Protein AF-A0A0G4NJX1-F1 (afdb_monomer_lite)

pLDDT: mean 91.48, std 4.73, range [74.56, 97.69]

Foldseek 3Di:
DLLVVVVVPDPDAAEAEEACVVCVVVPVLVVLQVCLVSRHAAYEHPPDDLVNVVVSQVSCVVSNHDYQYDDDPPQDPVRVVSNVVD

Structure (mmCIF, N/CA/C/O backbone):
data_AF-A0A0G4NJX1-F1
#
_entry.id   AF-A0A0G4NJX1-F1
#
loop_
_atom_site.group_PDB
_atom_site.id
_atom_site.type_symbol
_atom_site.label_atom_id
_atom_site.label_alt_id
_atom_site.label_comp_id
_atom_site.label_asym_id
_atom_site.label_entity_id
_atom_site.label_seq_id
_atom_site.pdbx_PDB_ins_code
_atom_site.Cartn_x
_atom_site.Cartn_y
_atom_site.Cartn_z
_atom_site.occupancy
_atom_site.B_iso_or_equiv
_atom_site.auth_seq_id
_atom_site.auth_comp_id
_atom_site.auth_asym_id
_atom_site.auth_atom_id
_atom_site.pdbx_PDB_model_num
ATOM 1 N N . MET A 1 1 ? -11.731 9.244 9.160 1.00 87.38 1 MET A N 1
ATOM 2 C CA . MET A 1 1 ? -12.475 8.539 8.087 1.00 87.38 1 MET A CA 1
ATOM 3 C C . MET A 1 1 ? -12.431 7.021 8.231 1.00 87.38 1 MET A C 1
ATOM 5 O O . MET A 1 1 ? -13.471 6.465 8.553 1.00 87.38 1 MET A O 1
ATOM 9 N N . VAL A 1 2 ? -11.294 6.327 8.032 1.00 95.56 2 VAL A N 1
ATOM 10 C CA . VAL A 1 2 ? -11.259 4.843 8.137 1.00 95.56 2 VAL A CA 1
ATOM 11 C C . VAL A 1 2 ? -11.643 4.372 9.542 1.00 95.56 2 VAL A C 1
ATOM 13 O O . VAL A 1 2 ? -12.546 3.553 9.679 1.00 95.56 2 VAL A O 1
ATOM 16 N N . LYS A 1 3 ? -11.057 4.975 10.582 1.00 95.81 3 LYS A N 1
ATOM 17 C CA . LYS A 1 3 ? -11.406 4.710 11.988 1.00 95.81 3 LYS A CA 1
ATOM 18 C C . LYS A 1 3 ? -12.906 4.875 12.274 1.00 95.81 3 LYS A C 1
ATOM 20 O O . LYS A 1 3 ? -13.503 4.036 12.943 1.00 95.81 3 LYS A O 1
ATOM 25 N N . ASP A 1 4 ? -13.531 5.906 11.706 1.00 97.12 4 ASP A N 1
ATOM 26 C CA . ASP A 1 4 ? -14.971 6.163 11.858 1.00 97.12 4 ASP A CA 1
ATOM 27 C C . ASP A 1 4 ? -15.821 5.146 11.088 1.00 97.12 4 ASP A C 1
ATOM 29 O O . 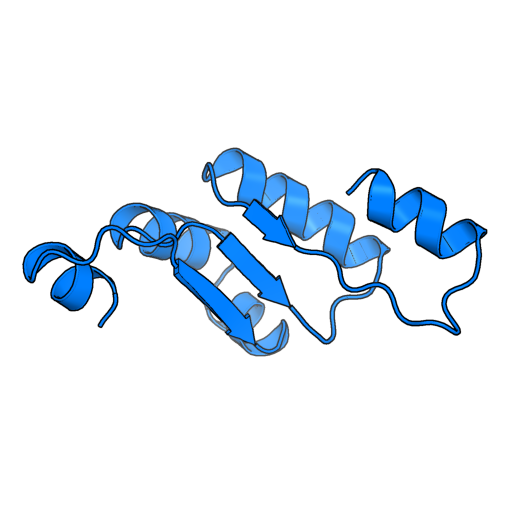ASP A 1 4 ? -16.896 4.753 11.530 1.00 97.12 4 ASP A O 1
ATOM 33 N N . ALA A 1 5 ? -15.356 4.696 9.922 1.00 97.12 5 ALA A N 1
ATOM 34 C CA . ALA A 1 5 ? -16.026 3.640 9.173 1.00 97.12 5 ALA A CA 1
ATOM 35 C C . ALA A 1 5 ? -15.940 2.297 9.919 1.00 97.12 5 ALA A C 1
ATOM 37 O O . ALA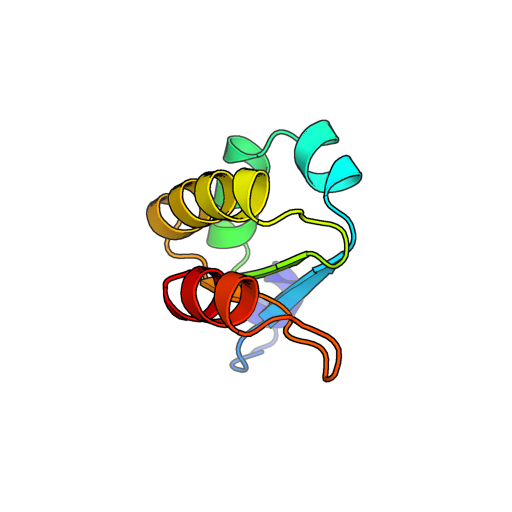 A 1 5 ? -16.935 1.575 10.003 1.00 97.12 5 ALA A O 1
ATOM 38 N N . ARG A 1 6 ? -14.781 1.986 10.518 1.00 96.38 6 ARG A N 1
ATOM 39 C CA . ARG A 1 6 ? -14.586 0.811 11.382 1.00 96.38 6 ARG A CA 1
ATOM 40 C C . ARG A 1 6 ? -15.505 0.853 12.600 1.00 96.38 6 ARG A C 1
ATOM 42 O O . ARG A 1 6 ? -16.184 -0.137 12.859 1.00 96.38 6 ARG A O 1
ATOM 49 N N . SER A 1 7 ? -15.603 1.991 13.295 1.00 96.69 7 SER A N 1
ATOM 50 C CA . SER A 1 7 ? -16.499 2.134 14.455 1.00 96.69 7 SER A CA 1
ATOM 51 C C . SER A 1 7 ? -17.983 2.009 14.089 1.00 96.69 7 SER A C 1
ATOM 53 O O . SER A 1 7 ? -18.777 1.539 14.899 1.00 96.69 7 SER A O 1
ATOM 55 N N . LYS A 1 8 ? -18.352 2.337 12.845 1.00 97.50 8 LYS A N 1
ATOM 56 C CA . LYS A 1 8 ? -19.693 2.119 12.275 1.00 97.50 8 LYS A CA 1
ATOM 57 C C . LYS A 1 8 ? -19.923 0.704 11.720 1.00 97.50 8 LYS A C 1
ATOM 59 O O . LYS A 1 8 ? -20.968 0.450 11.130 1.00 97.50 8 LYS A O 1
ATOM 64 N N . GLY A 1 9 ? -18.980 -0.223 11.907 1.00 97.19 9 GLY A N 1
ATOM 65 C CA . GLY A 1 9 ? -19.148 -1.641 11.572 1.00 97.19 9 GLY A CA 1
ATOM 66 C C . GLY A 1 9 ? -18.594 -2.076 10.214 1.00 97.19 9 GLY A C 1
ATOM 67 O O . GLY A 1 9 ? -18.923 -3.170 9.754 1.00 97.19 9 GLY A O 1
ATOM 68 N N . LEU A 1 10 ? -17.745 -1.274 9.559 1.00 97.69 10 LEU A N 1
ATOM 69 C CA . LEU A 1 10 ? -17.072 -1.696 8.327 1.00 97.69 10 LEU A CA 1
ATOM 70 C C . LEU A 1 10 ? -16.149 -2.897 8.596 1.00 97.69 10 LEU A C 1
ATOM 72 O O . LEU A 1 10 ? -15.121 -2.761 9.259 1.00 97.69 10 LEU A O 1
ATOM 76 N N . LYS A 1 11 ? -16.479 -4.059 8.021 1.00 95.94 11 LYS A N 1
ATOM 77 C CA . LYS A 1 11 ? -15.675 -5.295 8.123 1.00 95.94 11 LYS A CA 1
ATOM 78 C C . LYS A 1 11 ? -14.819 -5.586 6.890 1.00 95.94 11 LYS A C 1
ATOM 80 O O . LYS A 1 11 ? -13.854 -6.334 6.992 1.00 95.94 11 LYS A O 1
ATOM 85 N N . ALA A 1 12 ? -15.157 -5.004 5.739 1.00 97.00 12 ALA A N 1
ATOM 86 C CA . ALA A 1 12 ? -14.416 -5.225 4.499 1.00 97.00 12 ALA A CA 1
ATOM 87 C C . ALA A 1 12 ? -12.958 -4.734 4.621 1.00 97.00 12 ALA A C 1
ATOM 89 O O . ALA A 1 12 ? -12.724 -3.725 5.298 1.00 97.00 12 ALA A O 1
ATOM 90 N N . PRO A 1 13 ? -11.975 -5.399 3.989 1.00 96.25 13 PRO A N 1
ATOM 91 C CA . PRO A 1 13 ? -10.617 -4.875 3.907 1.00 96.25 13 PRO A CA 1
ATOM 92 C C . PRO A 1 13 ? -10.581 -3.498 3.230 1.00 96.25 13 PRO A C 1
ATOM 94 O O . PRO A 1 13 ? -11.305 -3.260 2.266 1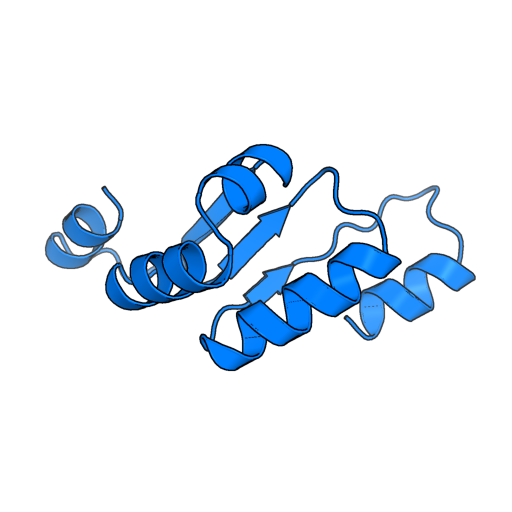.00 96.25 13 PRO A O 1
ATOM 97 N N . VAL A 1 14 ? -9.745 -2.592 3.736 1.00 96.81 14 VAL A N 1
ATOM 98 C CA . VAL A 1 14 ? -9.587 -1.227 3.217 1.00 96.81 14 VAL A CA 1
ATOM 99 C C . VAL A 1 14 ? -8.162 -1.048 2.718 1.00 96.81 14 VAL A C 1
ATOM 101 O O . VAL A 1 14 ? -7.216 -1.165 3.495 1.00 96.81 14 VAL A O 1
ATOM 104 N N . LEU A 1 15 ? -8.020 -0.730 1.434 1.00 96.62 15 LEU A N 1
ATOM 105 C CA . LEU A 1 15 ? -6.750 -0.347 0.824 1.00 96.62 15 LEU A CA 1
ATOM 106 C C . LEU A 1 15 ? -6.778 1.145 0.492 1.00 96.62 15 LEU A C 1
ATOM 108 O O . LEU A 1 15 ? -7.779 1.644 -0.023 1.00 96.62 15 LEU A O 1
ATOM 112 N N . LEU A 1 16 ? -5.684 1.850 0.773 1.00 95.75 16 LEU A N 1
ATOM 113 C CA . LEU A 1 16 ? -5.502 3.235 0.347 1.00 95.75 16 LEU A CA 1
ATOM 114 C C . LEU A 1 16 ? -4.802 3.263 -1.011 1.00 95.75 16 LEU A C 1
ATOM 116 O O . LEU A 1 16 ? -3.747 2.660 -1.184 1.00 95.75 16 LEU A O 1
ATOM 120 N N . MET A 1 17 ? -5.388 3.963 -1.977 1.00 96.12 17 MET A N 1
ATOM 121 C CA . MET A 1 17 ? -4.823 4.109 -3.316 1.00 96.12 17 MET A CA 1
ATOM 122 C C . MET A 1 17 ? -4.34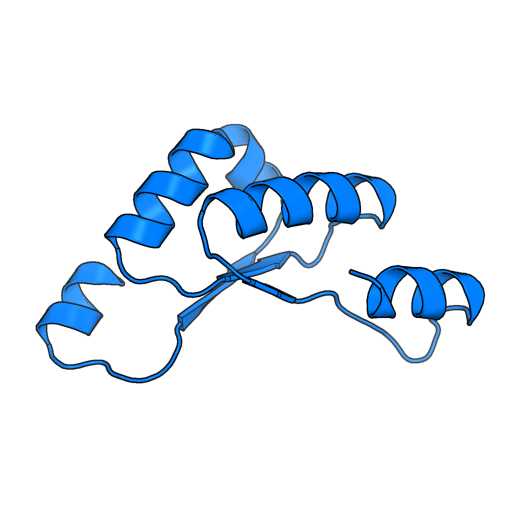6 5.545 -3.531 1.00 96.12 17 MET A C 1
ATOM 124 O O . MET A 1 17 ? -5.081 6.483 -3.223 1.00 96.12 17 MET A O 1
ATOM 128 N N . GLY A 1 18 ? -3.138 5.727 -4.065 1.00 94.12 18 GLY A N 1
ATOM 129 C CA . GLY A 1 18 ? -2.590 7.061 -4.298 1.00 94.12 18 GLY A CA 1
ATOM 130 C C . GLY A 1 18 ? -1.206 7.075 -4.941 1.00 94.12 18 GLY A C 1
ATOM 131 O O . GLY A 1 18 ? -0.743 6.073 -5.481 1.00 94.12 18 GLY A O 1
ATOM 132 N N . TYR A 1 19 ? -0.577 8.246 -4.876 1.00 93.69 19 TYR A N 1
ATOM 133 C CA . TYR A 1 19 ? 0.781 8.511 -5.357 1.00 93.69 19 TYR A CA 1
ATOM 134 C C . TYR A 1 19 ? 1.775 8.463 -4.203 1.00 93.69 19 TYR A C 1
ATOM 136 O O . TYR A 1 19 ? 1.399 8.773 -3.075 1.00 93.69 19 TYR A O 1
ATOM 144 N N . TYR A 1 20 ? 3.038 8.148 -4.474 1.00 92.00 20 TYR A N 1
ATOM 145 C CA . TYR A 1 20 ? 4.053 7.960 -3.441 1.00 92.00 20 TYR A CA 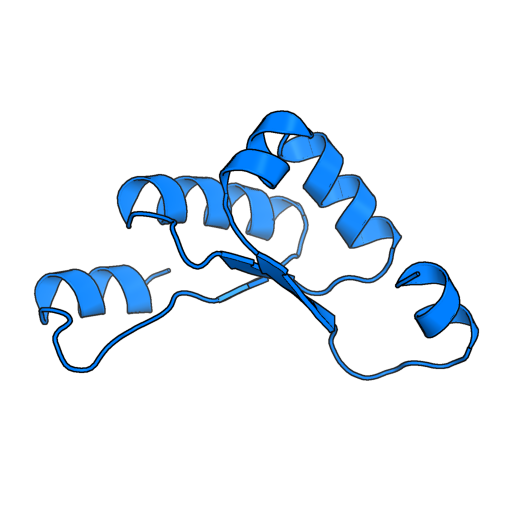1
ATOM 146 C C . TYR A 1 20 ? 4.483 9.260 -2.758 1.00 92.00 20 TYR A C 1
ATOM 148 O O . TYR A 1 20 ? 4.718 9.287 -1.552 1.00 92.00 20 TYR A O 1
ATOM 156 N N . ASN A 1 21 ? 4.530 10.366 -3.501 1.00 92.62 21 ASN A N 1
ATOM 157 C CA . ASN A 1 21 ? 5.031 11.639 -2.981 1.00 92.62 21 ASN A CA 1
ATOM 158 C C . ASN A 1 21 ? 4.285 12.141 -1.715 1.00 92.62 21 ASN A C 1
ATOM 160 O O . ASN A 1 21 ? 4.947 12.526 -0.751 1.00 92.62 21 ASN A O 1
ATOM 164 N N . PRO A 1 22 ? 2.938 12.094 -1.631 1.00 92.50 22 PRO A N 1
ATOM 165 C CA . PRO A 1 22 ? 2.222 12.356 -0.380 1.00 92.50 22 PRO A CA 1
ATOM 166 C C . PRO A 1 22 ? 2.610 11.445 0.793 1.00 92.50 22 PRO A C 1
ATOM 168 O O . PRO A 1 22 ? 2.662 11.922 1.925 1.00 92.50 22 PRO A O 1
ATOM 171 N N . LEU A 1 23 ? 2.892 10.158 0.546 1.00 92.00 23 LEU A N 1
ATOM 172 C CA . LEU A 1 23 ? 3.313 9.217 1.591 1.00 92.00 23 LEU A CA 1
ATOM 173 C C . LEU A 1 23 ? 4.697 9.602 2.129 1.00 92.00 23 LEU A C 1
ATOM 175 O O . LEU A 1 23 ? 4.885 9.681 3.342 1.00 92.00 23 LEU A O 1
ATOM 179 N N . LEU A 1 24 ? 5.631 9.919 1.227 1.00 90.88 24 LEU A N 1
ATOM 180 C CA . LEU A 1 24 ? 6.964 10.413 1.577 1.00 90.88 24 LEU A CA 1
ATOM 181 C C . LEU A 1 24 ? 6.894 11.715 2.378 1.00 90.88 24 LEU A C 1
ATOM 183 O O . LEU A 1 24 ? 7.522 11.831 3.427 1.00 90.88 24 LEU A O 1
ATOM 187 N N . SER A 1 25 ? 6.094 12.680 1.917 1.00 94.56 25 SER A N 1
ATOM 188 C CA . SER A 1 25 ? 5.930 13.968 2.596 1.00 94.56 25 SER A CA 1
ATOM 189 C C . SER A 1 25 ? 5.305 13.833 3.987 1.00 94.56 25 SER A C 1
ATOM 191 O O . SER A 1 25 ? 5.544 14.692 4.835 1.00 94.56 25 SER A O 1
ATOM 193 N N . TYR A 1 26 ? 4.493 12.800 4.224 1.00 94.31 26 TYR A N 1
ATOM 194 C CA . TYR A 1 26 ? 3.926 12.504 5.542 1.00 94.31 26 TYR A CA 1
ATOM 195 C C . TYR A 1 26 ? 4.949 11.853 6.489 1.00 94.31 26 TYR A C 1
ATOM 197 O O . TYR A 1 26 ? 4.852 11.992 7.710 1.00 94.31 26 TYR A O 1
ATOM 205 N N . GLY A 1 27 ? 5.938 11.163 5.919 1.00 92.56 27 GLY A N 1
ATOM 206 C CA . GLY A 1 27 ? 6.867 10.288 6.619 1.00 92.56 27 GLY A CA 1
ATOM 207 C C . GLY A 1 27 ? 6.332 8.859 6.662 1.00 92.56 27 GLY A C 1
ATOM 208 O O . GLY A 1 27 ? 5.289 8.591 7.258 1.00 92.56 27 GLY A O 1
ATOM 209 N N . GLU A 1 28 ? 7.065 7.932 6.047 1.00 89.69 28 GLU A N 1
ATOM 210 C CA . GLU A 1 28 ? 6.604 6.559 5.813 1.00 89.69 28 GLU A CA 1
ATOM 211 C C . GLU A 1 28 ? 6.305 5.797 7.109 1.00 89.69 28 GLU A C 1
ATOM 213 O O . GLU A 1 28 ? 5.243 5.196 7.240 1.00 89.69 28 GLU A O 1
ATOM 218 N N . GLU A 1 29 ? 7.198 5.848 8.101 1.00 90.25 29 GLU A N 1
ATOM 219 C CA . GLU A 1 29 ? 6.990 5.138 9.372 1.00 90.25 29 GLU A CA 1
ATOM 220 C C . GLU A 1 29 ? 5.763 5.658 10.123 1.00 90.25 29 GLU A C 1
ATOM 222 O O . GLU A 1 29 ? 4.946 4.880 10.617 1.00 90.25 29 GLU A O 1
ATOM 227 N N . ARG A 1 30 ? 5.604 6.986 10.164 1.00 93.75 30 ARG A N 1
ATOM 228 C CA . ARG A 1 30 ? 4.453 7.629 10.797 1.00 93.75 30 ARG A CA 1
ATOM 229 C C . ARG A 1 30 ? 3.161 7.238 10.086 1.00 93.75 30 ARG A C 1
ATOM 231 O O . ARG A 1 30 ? 2.203 6.846 10.742 1.00 93.75 30 ARG A O 1
ATOM 238 N N . LEU A 1 31 ? 3.160 7.302 8.754 1.00 93.62 31 LEU A N 1
ATOM 239 C CA . LEU A 1 31 ? 2.017 6.916 7.936 1.00 93.62 31 LEU A CA 1
ATOM 240 C C . LEU A 1 31 ? 1.589 5.476 8.227 1.00 93.62 31 LEU A C 1
ATOM 242 O O . LEU A 1 31 ? 0.400 5.219 8.395 1.00 93.62 31 LEU A O 1
ATOM 246 N N . LEU A 1 32 ? 2.539 4.541 8.266 1.00 92.38 32 LEU A N 1
ATOM 247 C CA . LEU A 1 32 ? 2.246 3.124 8.467 1.00 92.38 32 LEU A CA 1
ATOM 248 C C . LEU A 1 32 ? 1.658 2.854 9.852 1.00 92.38 32 LEU A C 1
ATOM 250 O O . LEU A 1 32 ? 0.670 2.128 9.940 1.00 92.38 32 LEU A O 1
ATOM 254 N N . ASN A 1 33 ? 2.198 3.482 10.899 1.00 93.31 33 ASN A N 1
ATOM 255 C CA . ASN A 1 33 ? 1.645 3.378 12.251 1.00 93.31 33 ASN A CA 1
ATOM 256 C C . ASN A 1 33 ? 0.215 3.933 12.309 1.00 93.31 33 ASN A C 1
ATOM 258 O O . ASN A 1 33 ? -0.705 3.229 12.724 1.00 93.31 33 ASN A O 1
ATOM 262 N N . ASP A 1 34 ? 0.001 5.147 11.795 1.00 95.12 34 ASP A N 1
ATOM 263 C CA . ASP A 1 34 ? -1.318 5.788 11.795 1.00 95.12 34 ASP A CA 1
ATOM 264 C C . ASP A 1 34 ? -2.340 4.984 10.960 1.00 95.12 34 ASP A C 1
ATOM 266 O O . ASP A 1 34 ? -3.516 4.860 11.322 1.00 95.12 34 ASP A O 1
ATOM 270 N N . CYS A 1 35 ? -1.902 4.389 9.845 1.00 95.19 35 CYS A N 1
ATOM 271 C CA . CYS A 1 35 ? -2.736 3.533 9.004 1.00 95.19 35 CYS A CA 1
ATOM 272 C C . CYS A 1 35 ? -3.115 2.230 9.714 1.00 95.19 35 CYS A C 1
ATOM 274 O O . CYS A 1 35 ? -4.303 1.887 9.729 1.00 95.19 35 CYS A O 1
ATOM 276 N N . ALA A 1 36 ? -2.149 1.539 10.325 1.00 93.56 36 ALA A N 1
ATOM 277 C CA . ALA A 1 36 ? -2.393 0.318 11.088 1.00 93.56 36 ALA A CA 1
ATOM 278 C C . ALA A 1 36 ? -3.380 0.578 12.241 1.00 93.56 36 ALA A C 1
ATOM 280 O O . ALA A 1 36 ? -4.407 -0.099 12.335 1.00 93.56 36 ALA A O 1
ATOM 281 N N . ASP A 1 37 ? -3.160 1.640 13.019 1.00 95.00 37 ASP A N 1
ATOM 282 C CA . ASP A 1 37 ? -4.030 2.048 14.130 1.00 95.00 37 ASP A CA 1
ATOM 283 C C . ASP A 1 37 ? -5.448 2.428 13.677 1.00 95.00 37 ASP A C 1
ATOM 285 O O . ASP A 1 37 ? -6.429 2.265 14.409 1.00 95.00 37 ASP A O 1
ATOM 289 N N . SER A 1 38 ? -5.589 2.941 12.452 1.00 95.38 38 SER A N 1
ATOM 290 C CA . SER A 1 38 ? -6.893 3.285 11.879 1.00 95.38 38 SER A CA 1
ATOM 291 C C . SER A 1 38 ? -7.667 2.086 11.311 1.00 95.38 38 SER A C 1
ATOM 293 O O . SER A 1 38 ? -8.858 2.223 11.010 1.00 95.38 38 SER A O 1
ATOM 295 N N . GLY A 1 39 ? -7.027 0.919 11.177 1.00 95.19 39 GLY A N 1
ATOM 296 C CA . GLY A 1 39 ? -7.613 -0.294 10.602 1.00 95.19 39 GLY A CA 1
ATOM 297 C C . GLY A 1 39 ? -7.551 -0.365 9.072 1.00 95.19 39 GLY A C 1
ATOM 298 O O . GLY A 1 39 ? -8.420 -0.999 8.459 1.00 95.19 39 GLY A O 1
ATOM 299 N N . VAL A 1 40 ? -6.572 0.303 8.454 1.00 97.19 40 VAL A N 1
ATOM 300 C CA . VAL A 1 40 ? -6.198 0.111 7.041 1.00 97.19 40 VAL A CA 1
ATOM 301 C C . VAL A 1 40 ? -5.504 -1.243 6.887 1.00 97.19 40 VAL A C 1
ATOM 303 O O . VAL A 1 40 ? -4.841 -1.717 7.802 1.00 97.19 40 VAL A O 1
ATOM 306 N N . ASN A 1 41 ? -5.672 -1.885 5.732 1.00 96.69 41 ASN A N 1
ATOM 307 C CA . ASN A 1 41 ? -5.081 -3.191 5.438 1.00 96.69 41 ASN A CA 1
ATOM 308 C C . ASN A 1 41 ? -3.911 -3.116 4.457 1.00 96.69 41 ASN A C 1
ATOM 310 O O . ASN A 1 41 ? -3.173 -4.089 4.329 1.00 96.69 41 ASN A O 1
ATOM 314 N N . GLY A 1 42 ? -3.733 -1.999 3.754 1.00 96.06 42 GLY A N 1
ATOM 315 C CA . GLY A 1 42 ? -2.652 -1.871 2.791 1.00 96.06 42 GLY A CA 1
ATOM 316 C C . GLY A 1 42 ? -2.796 -0.720 1.810 1.00 96.06 42 GLY A C 1
ATOM 317 O O . GLY A 1 42 ? -3.650 0.156 1.973 1.00 96.06 42 GLY A O 1
ATOM 318 N N . PHE A 1 43 ? -1.962 -0.761 0.773 1.00 96.00 43 PHE A N 1
ATOM 319 C CA . PHE A 1 43 ? -1.796 0.314 -0.195 1.00 96.00 43 PHE A CA 1
ATOM 320 C C . PHE A 1 43 ? -1.726 -0.183 -1.638 1.00 96.00 43 PHE A C 1
ATOM 322 O O . PHE A 1 43 ? -1.176 -1.248 -1.922 1.00 96.00 43 PHE A O 1
ATOM 329 N N . ILE A 1 44 ? -2.215 0.659 -2.546 1.00 95.38 44 ILE A N 1
ATOM 330 C CA . ILE A 1 44 ? -1.939 0.620 -3.982 1.00 95.38 44 ILE A CA 1
ATOM 331 C C . ILE A 1 44 ? -1.253 1.944 -4.329 1.00 95.38 44 ILE A C 1
ATOM 333 O O . ILE A 1 44 ? -1.882 3.001 -4.262 1.00 95.38 44 ILE A O 1
ATOM 337 N N . VAL A 1 45 ? 0.028 1.897 -4.695 1.00 93.88 45 VAL A N 1
ATOM 338 C CA . VAL A 1 45 ? 0.792 3.095 -5.077 1.00 93.88 45 VAL A CA 1
ATOM 339 C C . VAL A 1 45 ? 1.078 3.039 -6.571 1.00 93.88 45 VAL A C 1
ATOM 341 O O . VAL A 1 45 ? 1.747 2.123 -7.044 1.00 93.88 45 VAL A O 1
ATOM 344 N N . VAL A 1 46 ? 0.498 3.970 -7.330 1.00 91.44 46 VAL A N 1
ATOM 345 C CA . VAL A 1 46 ? 0.402 3.849 -8.799 1.00 91.44 46 VAL A CA 1
ATOM 346 C C . VAL A 1 46 ? 1.672 4.255 -9.543 1.00 91.44 46 VAL A C 1
ATOM 348 O O . VAL A 1 46 ? 1.873 3.851 -10.684 1.00 91.44 46 VAL A O 1
ATOM 351 N N . ASP A 1 47 ? 2.515 5.061 -8.908 1.00 90.25 47 ASP A N 1
ATOM 352 C CA . ASP A 1 47 ? 3.711 5.683 -9.474 1.00 90.25 47 ASP A CA 1
ATOM 353 C C . ASP A 1 47 ? 5.015 5.094 -8.916 1.00 90.25 47 ASP A C 1
ATOM 355 O O . ASP A 1 47 ? 6.087 5.622 -9.199 1.00 90.25 47 ASP A O 1
ATOM 359 N N . LEU A 1 48 ? 4.943 3.994 -8.158 1.00 86.81 48 LEU A N 1
ATOM 360 C CA . LEU A 1 48 ? 6.105 3.420 -7.486 1.00 86.81 48 LEU A CA 1
ATOM 361 C C . LEU A 1 48 ? 6.956 2.560 -8.447 1.00 86.81 48 LEU A C 1
ATOM 363 O O . LEU A 1 48 ? 6.474 1.531 -8.946 1.00 86.81 48 LEU A O 1
ATOM 367 N N . PRO A 1 49 ? 8.223 2.924 -8.722 1.00 82.12 49 PRO A N 1
ATOM 368 C CA . PRO A 1 49 ? 9.121 2.066 -9.485 1.00 82.12 49 PRO A CA 1
ATOM 369 C C . PRO A 1 49 ? 9.497 0.802 -8.682 1.00 82.12 49 PRO A C 1
ATOM 371 O O . PRO A 1 49 ? 9.377 0.790 -7.455 1.00 82.12 49 PRO A O 1
ATOM 374 N N . PRO A 1 50 ? 9.940 -0.289 -9.341 1.00 77.81 50 PRO A N 1
ATOM 375 C CA . PRO A 1 50 ? 10.198 -1.572 -8.682 1.00 77.81 50 PRO A CA 1
ATOM 376 C C . PRO A 1 50 ? 11.180 -1.488 -7.508 1.00 77.81 50 PRO A C 1
ATOM 378 O O . PRO A 1 50 ? 10.980 -2.151 -6.493 1.00 77.81 50 PRO A O 1
ATOM 381 N N . GLU A 1 51 ? 12.222 -0.670 -7.626 1.00 79.44 51 GLU A N 1
ATOM 382 C CA . GLU A 1 51 ? 13.268 -0.501 -6.619 1.00 79.44 51 GLU A CA 1
ATOM 383 C C . GLU A 1 51 ? 12.707 0.119 -5.330 1.00 79.44 51 GLU A C 1
ATOM 385 O O . GLU A 1 51 ? 12.935 -0.394 -4.231 1.00 79.44 51 GLU A O 1
ATOM 390 N N . GLU A 1 52 ? 11.909 1.179 -5.467 1.00 83.75 52 GLU A N 1
ATOM 391 C CA . GLU A 1 52 ? 11.222 1.836 -4.350 1.00 83.75 52 GLU A CA 1
ATOM 392 C C . GLU A 1 52 ? 10.118 0.942 -3.777 1.00 83.75 52 GLU A C 1
ATOM 394 O O . GLU A 1 52 ? 9.945 0.869 -2.560 1.00 83.75 52 GLU A O 1
ATOM 399 N N . ALA A 1 53 ? 9.447 0.163 -4.628 1.00 87.12 53 ALA A N 1
ATOM 400 C CA . ALA A 1 53 ? 8.437 -0.804 -4.219 1.00 87.12 53 ALA A CA 1
ATOM 401 C C . ALA A 1 53 ? 8.985 -1.910 -3.313 1.00 87.12 53 ALA A C 1
ATOM 403 O O . ALA A 1 53 ? 8.315 -2.298 -2.354 1.00 87.12 53 ALA A O 1
ATOM 404 N N . VAL A 1 54 ? 10.218 -2.378 -3.540 1.00 87.50 54 VAL A N 1
ATOM 405 C CA . VAL A 1 54 ? 10.886 -3.316 -2.621 1.00 87.50 54 VAL A CA 1
ATOM 406 C C . VAL A 1 54 ? 11.066 -2.689 -1.236 1.00 87.50 54 VAL A C 1
ATOM 408 O O . VAL A 1 54 ? 10.819 -3.352 -0.224 1.00 87.50 54 VAL A O 1
ATOM 411 N N . SER A 1 55 ? 11.512 -1.430 -1.173 1.00 88.81 55 SER A N 1
ATOM 412 C CA . SER A 1 55 ? 11.725 -0.724 0.096 1.00 88.81 55 SER A CA 1
ATOM 413 C C . SER A 1 55 ? 10.405 -0.503 0.831 1.00 88.81 55 SER A C 1
ATOM 415 O O . SER A 1 55 ? 10.246 -0.927 1.980 1.00 88.81 55 SER A O 1
ATOM 417 N N . PHE A 1 56 ? 9.420 0.059 0.133 1.00 90.06 56 PHE A N 1
ATO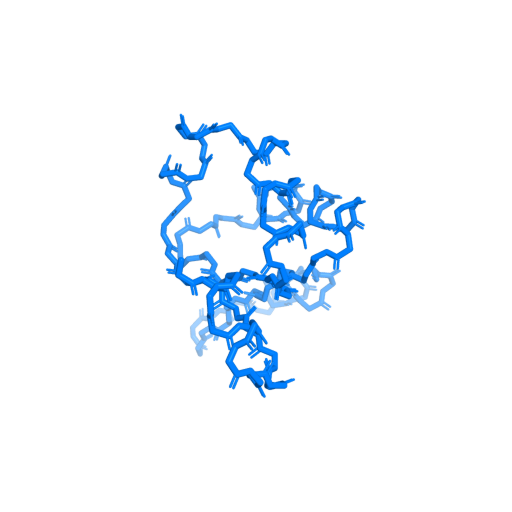M 418 C CA . PHE A 1 56 ? 8.111 0.363 0.691 1.00 90.06 56 PHE A CA 1
ATOM 419 C C . PHE A 1 56 ? 7.379 -0.898 1.165 1.00 90.06 56 PHE A C 1
ATOM 421 O O . PHE A 1 56 ? 6.803 -0.913 2.254 1.00 90.06 56 PHE A O 1
ATOM 428 N N . ARG A 1 57 ? 7.473 -2.012 0.422 1.00 90.69 57 ARG A N 1
ATOM 429 C CA . ARG A 1 57 ? 6.914 -3.299 0.859 1.00 90.69 57 ARG A CA 1
ATOM 430 C C . ARG A 1 57 ? 7.518 -3.766 2.182 1.00 90.69 57 ARG A C 1
ATOM 432 O O . ARG A 1 57 ? 6.791 -4.241 3.051 1.00 90.69 57 ARG A O 1
ATOM 439 N N . LYS A 1 58 ? 8.839 -3.649 2.363 1.00 90.31 58 LYS A N 1
ATOM 440 C CA . LYS A 1 58 ? 9.486 -4.038 3.628 1.00 90.31 58 LYS A CA 1
ATOM 441 C C . LYS A 1 58 ? 8.943 -3.227 4.800 1.00 90.31 58 LYS A C 1
ATOM 443 O O . LYS A 1 58 ? 8.745 -3.792 5.873 1.00 90.31 58 LYS A O 1
ATOM 448 N N . LEU A 1 59 ? 8.688 -1.937 4.596 1.00 89.50 59 LEU A N 1
ATOM 449 C CA . LEU A 1 59 ? 8.071 -1.083 5.607 1.00 89.50 59 LEU A CA 1
ATOM 450 C C . LEU A 1 59 ? 6.619 -1.502 5.879 1.00 89.50 59 LEU A C 1
ATOM 452 O O . LEU A 1 59 ? 6.262 -1.714 7.036 1.00 89.50 59 LEU A O 1
ATOM 456 N N . CYS A 1 60 ? 5.818 -1.738 4.836 1.00 92.38 60 CYS A N 1
ATOM 457 C CA . CYS A 1 60 ? 4.449 -2.245 4.973 1.00 92.38 60 CYS A CA 1
ATOM 458 C C . CYS A 1 60 ? 4.397 -3.552 5.782 1.00 92.38 60 CYS A C 1
ATOM 460 O O . CYS A 1 60 ? 3.619 -3.657 6.729 1.00 92.38 60 CYS A O 1
ATOM 462 N N . ASN A 1 61 ? 5.292 -4.504 5.495 1.00 90.56 61 ASN A N 1
ATOM 463 C CA . ASN A 1 61 ? 5.378 -5.775 6.218 1.00 90.56 61 ASN A CA 1
ATOM 464 C C . ASN A 1 61 ? 5.678 -5.585 7.715 1.00 90.56 61 ASN A C 1
ATOM 466 O O . ASN A 1 61 ? 5.125 -6.315 8.536 1.00 90.56 61 ASN A O 1
ATOM 470 N N . LYS A 1 62 ? 6.516 -4.603 8.090 1.00 88.69 62 LYS A N 1
ATOM 471 C CA . LYS A 1 62 ? 6.766 -4.273 9.508 1.00 88.69 62 LYS A CA 1
ATOM 472 C C . LYS A 1 62 ? 5.495 -3.790 10.212 1.00 88.69 62 LYS A C 1
ATOM 474 O O . LYS A 1 62 ? 5.286 -4.130 11.370 1.00 88.69 62 LYS A O 1
ATOM 479 N N . GLY A 1 63 ? 4.654 -3.036 9.505 1.00 85.62 63 GLY A N 1
ATOM 480 C CA . GLY A 1 63 ? 3.370 -2.532 9.997 1.00 85.62 63 GLY A CA 1
ATOM 481 C C . GLY A 1 63 ? 2.191 -3.499 9.837 1.00 85.62 63 GLY A C 1
ATOM 482 O O . GLY A 1 63 ? 1.062 -3.089 10.077 1.00 85.62 63 GLY A O 1
ATOM 483 N N . GLN A 1 64 ? 2.416 -4.750 9.409 1.00 91.44 64 GLN A N 1
ATOM 484 C CA . GLN A 1 64 ? 1.357 -5.720 9.068 1.00 91.44 64 GLN A CA 1
ATOM 485 C C . GLN A 1 64 ? 0.367 -5.210 7.999 1.00 91.44 64 GLN A C 1
ATOM 487 O O . GLN A 1 64 ? -0.802 -5.595 7.967 1.00 91.44 64 GLN A O 1
ATOM 492 N N . LEU A 1 65 ? 0.848 -4.351 7.101 1.00 95.38 65 LEU A N 1
ATOM 493 C CA . LEU A 1 65 ? 0.100 -3.776 5.988 1.00 95.38 65 LEU A CA 1
ATOM 494 C C . LEU A 1 65 ? 0.515 -4.455 4.680 1.00 95.38 65 LEU A C 1
ATOM 496 O O . LEU A 1 65 ? 1.668 -4.841 4.493 1.00 95.38 65 LEU A O 1
ATOM 500 N N . SER A 1 66 ? -0.429 -4.598 3.756 1.00 94.62 66 SER A N 1
ATOM 501 C CA . SER A 1 66 ? -0.181 -5.164 2.431 1.00 94.62 66 SER A CA 1
ATOM 502 C C . SER A 1 66 ? 0.210 -4.074 1.433 1.00 94.62 66 SER A C 1
ATOM 504 O O . SER A 1 66 ? -0.364 -2.988 1.428 1.00 94.62 66 SER A O 1
ATOM 506 N N . TYR A 1 67 ? 1.159 -4.364 0.550 1.00 94.06 67 TYR A N 1
ATOM 507 C CA . TYR A 1 67 ? 1.412 -3.556 -0.638 1.00 94.06 67 TYR A CA 1
ATOM 508 C C . TYR A 1 67 ? 0.979 -4.354 -1.866 1.00 94.06 67 TYR A C 1
ATOM 510 O O . TYR A 1 67 ? 1.399 -5.499 -2.028 1.00 94.06 67 TYR A O 1
ATOM 518 N N . VAL A 1 68 ? 0.127 -3.765 -2.705 1.00 93.12 68 VAL A N 1
ATOM 519 C CA . VAL A 1 68 ? -0.409 -4.416 -3.904 1.00 93.12 68 VAL A CA 1
ATOM 520 C C . VAL A 1 68 ? 0.289 -3.841 -5.142 1.00 93.12 68 VAL A C 1
ATOM 522 O O . VAL A 1 68 ? -0.030 -2.720 -5.550 1.00 93.12 68 VAL A O 1
ATOM 525 N N . PRO A 1 69 ? 1.240 -4.576 -5.752 1.00 89.31 69 PRO A N 1
ATOM 526 C CA . PRO A 1 69 ? 1.909 -4.133 -6.968 1.00 89.31 69 PRO A CA 1
ATOM 527 C C . PRO A 1 69 ? 0.965 -4.170 -8.177 1.00 89.31 69 PRO A C 1
ATOM 529 O O . PRO A 1 69 ? 0.105 -5.043 -8.295 1.00 89.31 69 PRO A O 1
ATOM 532 N N . LEU A 1 70 ? 1.159 -3.238 -9.114 1.00 87.94 70 LEU A N 1
ATOM 533 C CA . LEU A 1 70 ? 0.407 -3.177 -10.368 1.00 87.94 70 LEU A CA 1
ATOM 534 C C . LEU A 1 70 ? 1.192 -3.823 -11.511 1.00 87.94 70 LEU A C 1
ATOM 536 O O . LEU A 1 70 ? 2.363 -3.515 -11.727 1.00 87.94 70 LEU A O 1
ATOM 540 N N . ILE A 1 71 ? 0.521 -4.684 -12.275 1.00 88.06 71 ILE A N 1
ATOM 541 C CA . ILE A 1 71 ? 1.056 -5.315 -13.486 1.00 88.06 71 ILE A CA 1
ATOM 542 C C . ILE A 1 71 ? 0.165 -4.907 -14.663 1.00 88.06 71 ILE A C 1
ATOM 544 O O . ILE A 1 71 ? -1.051 -5.076 -14.620 1.00 88.06 71 ILE A O 1
ATOM 548 N N . ALA A 1 72 ? 0.778 -4.371 -15.718 1.00 87.88 72 ALA A N 1
ATOM 549 C CA . ALA A 1 72 ? 0.111 -4.001 -16.968 1.00 87.88 72 ALA A CA 1
ATOM 550 C C . ALA A 1 72 ? 0.423 -5.008 -18.095 1.00 87.88 72 ALA A C 1
ATOM 552 O O . ALA A 1 72 ? 1.485 -5.630 -18.048 1.00 87.88 72 ALA A O 1
ATOM 553 N N . PRO A 1 73 ? -0.403 -5.121 -19.154 1.00 89.31 73 PRO A N 1
ATOM 554 C CA . PRO A 1 73 ? -0.150 -6.041 -20.274 1.00 89.31 73 PRO A CA 1
ATOM 555 C C . PRO A 1 73 ? 1.196 -5.839 -20.988 1.00 89.31 73 PRO A C 1
ATOM 557 O O . PRO A 1 73 ? 1.772 -6.792 -21.495 1.00 89.31 73 PRO A O 1
ATOM 560 N N . ALA A 1 74 ? 1.716 -4.608 -21.005 1.00 91.25 74 ALA A N 1
ATOM 561 C CA . ALA A 1 74 ? 3.020 -4.269 -21.585 1.00 91.25 74 ALA A CA 1
ATOM 562 C C . ALA A 1 74 ? 4.201 -4.455 -20.605 1.00 91.25 74 ALA A C 1
ATOM 564 O O . ALA A 1 74 ? 5.325 -4.044 -20.895 1.00 91.25 74 ALA A O 1
ATOM 565 N N . THR A 1 75 ? 3.962 -5.023 -19.418 1.00 85.94 75 THR A N 1
ATOM 566 C CA . THR A 1 75 ? 5.007 -5.262 -18.413 1.00 85.94 75 THR A CA 1
ATOM 567 C C . THR A 1 75 ? 5.888 -6.410 -18.876 1.00 85.94 75 THR A C 1
ATOM 569 O O . THR A 1 75 ? 5.392 -7.506 -19.112 1.00 85.94 75 THR A O 1
ATOM 572 N N . SER A 1 76 ? 7.196 -6.175 -18.986 1.00 89.75 76 SER A N 1
ATOM 573 C CA . SER A 1 76 ? 8.134 -7.226 -19.386 1.00 89.75 76 SER A CA 1
ATOM 574 C C . SER A 1 76 ? 8.153 -8.381 -18.382 1.00 89.75 76 SER A C 1
ATOM 576 O O . SER A 1 76 ? 8.013 -8.167 -17.176 1.00 89.75 76 SER A O 1
ATOM 578 N N . ASP A 1 77 ? 8.422 -9.598 -18.856 1.00 92.00 77 ASP A N 1
ATOM 579 C CA . ASP A 1 77 ? 8.526 -10.794 -18.007 1.00 92.00 77 ASP A CA 1
ATOM 580 C C . ASP A 1 77 ? 9.528 -10.620 -16.857 1.00 92.00 77 ASP A C 1
ATOM 582 O O . ASP A 1 77 ? 9.303 -11.093 -15.743 1.00 92.00 77 ASP A O 1
ATOM 586 N N . ALA A 1 78 ? 10.635 -9.911 -17.105 1.00 88.31 78 ALA A N 1
ATOM 587 C CA . ALA A 1 78 ? 11.629 -9.603 -16.080 1.00 88.31 78 ALA A CA 1
ATOM 588 C C . ALA A 1 78 ? 11.030 -8.755 -14.947 1.00 88.31 78 ALA A C 1
ATOM 590 O O . ALA A 1 78 ? 11.209 -9.076 -13.772 1.00 88.31 78 ALA A O 1
ATOM 591 N N . ARG A 1 79 ? 10.270 -7.708 -15.292 1.00 84.50 79 ARG A N 1
ATOM 592 C CA . ARG A 1 79 ? 9.599 -6.851 -14.309 1.00 84.50 79 ARG A CA 1
ATOM 593 C C . ARG A 1 79 ? 8.459 -7.596 -13.618 1.00 84.50 79 ARG A C 1
ATOM 595 O O . ARG A 1 79 ? 8.320 -7.478 -12.408 1.00 84.50 79 ARG A O 1
ATOM 602 N N . MET A 1 80 ? 7.707 -8.422 -14.344 1.00 87.44 80 MET A N 1
ATOM 603 C CA . MET A 1 80 ? 6.649 -9.262 -13.779 1.00 87.44 80 MET A CA 1
ATOM 604 C C . MET A 1 80 ? 7.190 -10.221 -12.711 1.00 87.44 80 MET A C 1
ATOM 606 O O . MET A 1 80 ? 6.626 -10.293 -11.626 1.00 87.44 80 MET A O 1
ATOM 610 N N . LYS A 1 81 ? 8.325 -10.892 -12.964 1.00 88.38 81 LYS A N 1
ATOM 611 C CA . LYS A 1 81 ? 8.975 -11.774 -11.976 1.00 88.38 81 LYS A CA 1
ATOM 612 C C . LYS A 1 81 ? 9.327 -11.045 -10.680 1.00 88.38 81 LYS A C 1
ATOM 614 O O . LYS A 1 81 ? 9.110 -11.603 -9.610 1.00 88.38 81 LYS A O 1
ATOM 619 N N . ILE A 1 82 ? 9.829 -9.812 -10.771 1.00 85.56 82 ILE A N 1
ATOM 620 C CA . ILE A 1 82 ? 10.123 -8.980 -9.596 1.00 85.56 82 ILE A CA 1
ATOM 621 C C . ILE A 1 82 ? 8.823 -8.631 -8.864 1.00 85.56 82 ILE A C 1
ATOM 623 O O . ILE A 1 82 ? 8.719 -8.853 -7.664 1.00 85.56 82 ILE A O 1
ATOM 627 N N . LEU A 1 83 ? 7.809 -8.144 -9.586 1.00 85.50 83 LEU A N 1
ATOM 628 C CA . LEU A 1 83 ? 6.527 -7.728 -9.005 1.00 85.50 83 LEU A CA 1
ATOM 629 C C . LEU A 1 83 ? 5.752 -8.889 -8.358 1.00 85.50 83 LEU A C 1
ATOM 631 O O . LEU A 1 83 ? 5.084 -8.673 -7.358 1.00 85.50 83 LEU A O 1
ATOM 635 N N . CYS A 1 84 ? 5.854 -10.116 -8.872 1.00 87.00 84 CYS A N 1
ATOM 636 C CA . CYS A 1 84 ? 5.241 -11.299 -8.252 1.00 87.00 84 CYS A CA 1
ATOM 637 C C . CYS A 1 84 ? 5.998 -11.808 -7.016 1.00 87.00 84 CYS A C 1
ATOM 639 O O . CYS A 1 84 ? 5.462 -12.615 -6.262 1.00 87.00 84 CYS A O 1
ATOM 641 N N . GLN A 1 85 ? 7.251 -11.384 -6.838 1.00 83.56 85 GLN A N 1
ATOM 642 C CA . GLN A 1 85 ? 8.033 -11.644 -5.632 1.00 83.56 85 GLN A CA 1
ATOM 643 C C . GLN A 1 85 ? 7.886 -10.525 -4.601 1.00 83.56 85 GLN A C 1
ATOM 645 O O . GLN A 1 85 ? 8.302 -10.739 -3.460 1.00 83.56 85 GLN A O 1
ATOM 650 N N . LEU A 1 86 ? 7.327 -9.366 -4.994 1.00 74.56 86 LEU A N 1
ATOM 651 C CA . LEU A 1 86 ? 6.784 -8.330 -4.106 1.00 74.56 86 LEU A CA 1
ATOM 652 C C . LEU A 1 86 ? 5.457 -8.771 -3.477 1.00 74.56 86 LEU A C 1
ATOM 654 O O . LEU A 1 86 ? 4.897 -7.949 -2.725 1.00 74.56 86 LEU A O 1
#

Organism: Verticillium longisporum (NCBI:txid100787)

Radius of gyration: 13.8 Å; chains: 1; bounding box: 33×26×36 Å

InterPro domains:
  IPR002028 Tryptophan synthase, alpha chain [PF00290] (1-85)
  IPR002028 Tryptophan synthase, alpha chain [PTHR43406] (1-84)
  IPR011060 Ribulose-phosphate binding barrel [SSF51366] (1-85)
  IPR013785 Aldolase-type TIM barrel [G3DSA:3.20.20.70] (1-86)

Secondary structure (DSSP, 8-state):
-HHHHHHTT--S--EEEE-HHHHHHH-HHHHHHHHHHHT--EEEETT--HHHHHHHHHHHHHTT-EE-----TT--HHHHHHHHH-

Sequence (86 aa):
MVKDARSKGLKAPVLLMGYYNPLLSYGEERLLNDCADSGVNGFIVVDLPPEEAVSFRKLCNKGQLSYVPLIAPATSDARMKILCQL